Protein AF-A0A968Z0U0-F1 (afdb_monomer)

Structure (mmCIF, N/CA/C/O backbone):
data_AF-A0A968Z0U0-F1
#
_entry.id   AF-A0A968Z0U0-F1
#
loop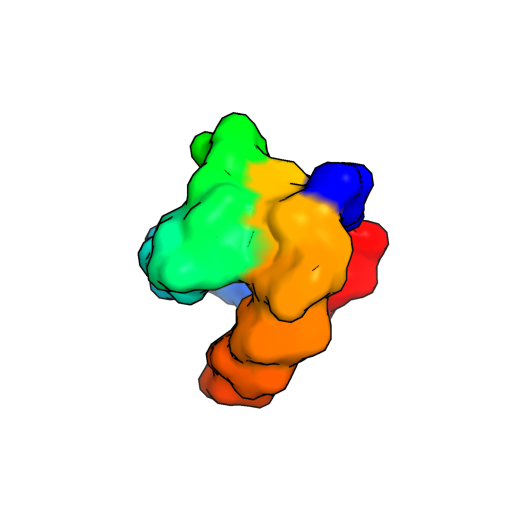_
_atom_site.group_PDB
_atom_site.id
_atom_site.type_symbol
_atom_site.label_atom_id
_atom_site.label_alt_id
_atom_site.label_comp_id
_atom_site.label_asym_id
_atom_site.label_entity_id
_atom_site.label_seq_id
_atom_site.pdbx_PDB_ins_code
_atom_site.Cartn_x
_atom_site.Cartn_y
_atom_site.Cartn_z
_atom_site.occupancy
_atom_site.B_iso_or_equiv
_atom_site.auth_seq_id
_atom_site.auth_comp_id
_atom_site.auth_asym_id
_atom_site.auth_atom_id
_atom_site.pdbx_PDB_model_num
ATOM 1 N N . MET A 1 1 ? -0.064 5.217 15.718 1.00 90.75 1 MET A N 1
ATOM 2 C CA . MET A 1 1 ? -0.139 5.247 14.246 1.00 90.75 1 MET A CA 1
ATOM 3 C C . MET A 1 1 ? 1.181 4.706 13.740 1.00 90.75 1 MET A C 1
ATOM 5 O O . MET A 1 1 ? 2.209 5.085 14.290 1.00 90.75 1 MET A O 1
ATOM 9 N N . ARG A 1 2 ? 1.152 3.823 12.746 1.00 96.94 2 ARG A N 1
ATOM 10 C CA . ARG A 1 2 ? 2.320 3.237 12.091 1.00 96.94 2 ARG A CA 1
ATOM 11 C C . ARG A 1 2 ? 2.312 3.698 10.638 1.00 96.94 2 ARG A C 1
ATOM 13 O O . ARG A 1 2 ? 1.283 3.590 9.978 1.00 96.94 2 ARG A O 1
ATOM 20 N N . GLN A 1 3 ? 3.429 4.241 10.168 1.00 97.56 3 GLN A N 1
ATOM 21 C CA . GLN A 1 3 ? 3.623 4.506 8.747 1.00 97.56 3 GLN A CA 1
ATOM 22 C C . GLN A 1 3 ? 4.050 3.208 8.060 1.00 97.56 3 GLN A C 1
ATOM 24 O O . GLN A 1 3 ? 4.924 2.510 8.575 1.00 97.56 3 GLN A O 1
ATOM 29 N N . LEU A 1 4 ? 3.423 2.902 6.930 1.00 97.56 4 LEU A N 1
ATOM 30 C CA . LEU A 1 4 ? 3.769 1.792 6.05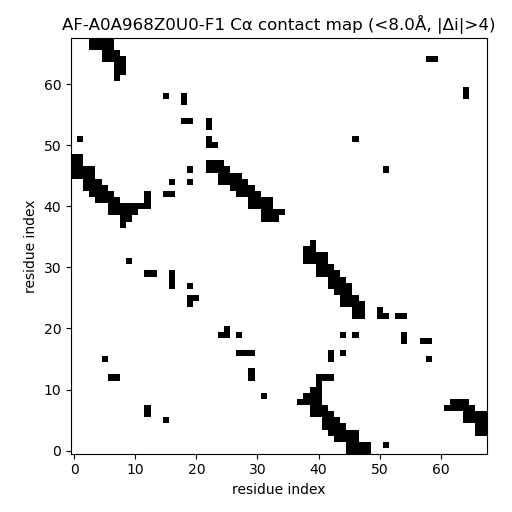2 1.00 97.56 4 LEU A CA 1
ATOM 31 C C . LEU A 1 4 ? 4.158 2.357 4.688 1.00 97.56 4 LEU A C 1
ATOM 33 O O . LEU A 1 4 ? 3.451 3.219 4.156 1.00 97.56 4 LEU A O 1
ATOM 37 N N . LEU A 1 5 ? 5.275 1.876 4.148 1.00 97.56 5 LEU A N 1
ATOM 38 C CA . LEU A 1 5 ? 5.667 2.082 2.762 1.00 97.56 5 LEU A CA 1
ATOM 39 C C . LEU A 1 5 ? 5.450 0.758 2.035 1.00 97.56 5 LEU A C 1
ATOM 41 O O . LEU A 1 5 ? 5.998 -0.271 2.422 1.00 97.56 5 LEU A O 1
ATOM 45 N N . ILE A 1 6 ? 4.604 0.784 1.015 1.00 97.25 6 ILE A N 1
ATOM 46 C CA . ILE A 1 6 ? 4.136 -0.406 0.314 1.00 97.25 6 ILE A CA 1
ATOM 47 C C . ILE A 1 6 ? 4.438 -0.204 -1.162 1.00 97.25 6 ILE A C 1
ATOM 49 O O . ILE A 1 6 ? 3.877 0.688 -1.792 1.00 97.25 6 ILE A O 1
ATOM 53 N N . GLN A 1 7 ? 5.328 -1.013 -1.714 1.00 96.81 7 GLN A N 1
ATOM 54 C CA . GLN A 1 7 ? 5.635 -1.018 -3.134 1.00 96.81 7 GLN A CA 1
ATOM 55 C C . GLN A 1 7 ? 4.905 -2.181 -3.806 1.00 96.81 7 GLN A C 1
ATOM 57 O O . GLN A 1 7 ? 4.986 -3.315 -3.340 1.00 96.81 7 GLN A O 1
ATOM 62 N N . VAL A 1 8 ? 4.234 -1.904 -4.918 1.00 96.31 8 VAL A N 1
ATOM 63 C CA . VAL A 1 8 ? 3.540 -2.896 -5.752 1.00 96.31 8 VAL A CA 1
ATOM 64 C C . VAL A 1 8 ? 3.818 -2.621 -7.232 1.00 96.31 8 VAL A C 1
ATOM 66 O O . VAL A 1 8 ? 4.264 -1.520 -7.570 1.00 96.31 8 VAL A O 1
ATOM 69 N N . PRO A 1 9 ? 3.572 -3.576 -8.144 1.00 96.06 9 PRO A N 1
ATOM 70 C CA . PRO A 1 9 ? 3.650 -3.308 -9.577 1.00 96.06 9 PRO A CA 1
ATOM 71 C C . PRO A 1 9 ? 2.759 -2.130 -9.989 1.00 96.06 9 PRO A C 1
ATOM 73 O O . PRO A 1 9 ? 1.681 -1.916 -9.422 1.00 96.06 9 PRO A O 1
ATOM 76 N N . ARG A 1 10 ? 3.200 -1.358 -10.989 1.00 95.81 10 ARG A N 1
ATOM 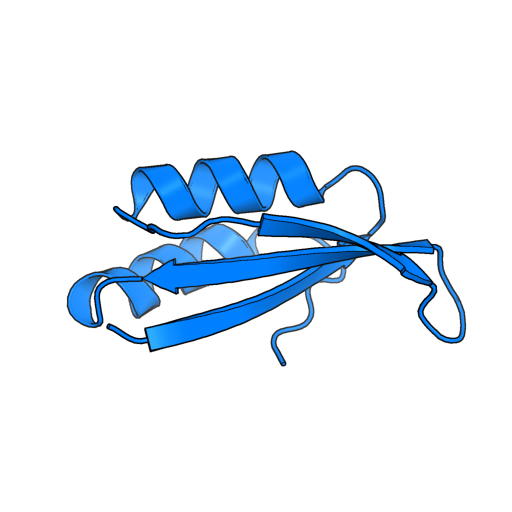77 C CA . ARG A 1 10 ? 2.448 -0.188 -11.459 1.00 95.81 10 ARG A CA 1
ATOM 78 C C . ARG A 1 10 ? 1.026 -0.574 -11.879 1.00 95.81 10 ARG A C 1
ATOM 80 O O . ARG A 1 10 ? 0.821 -1.551 -12.594 1.00 95.81 10 ARG A O 1
ATOM 87 N N . GLY A 1 11 ? 0.052 0.222 -11.449 1.00 95.00 11 GLY A N 1
ATOM 88 C CA . GLY A 1 11 ? -1.379 -0.005 -11.648 1.00 95.00 11 GLY A CA 1
ATOM 89 C C . GLY A 1 11 ? -2.076 -0.603 -10.423 1.00 95.00 11 GLY A C 1
ATOM 90 O O . GLY A 1 11 ? -3.289 -0.439 -10.283 1.00 95.00 11 GLY A O 1
ATOM 91 N N . GLN A 1 12 ? -1.333 -1.222 -9.499 1.00 95.81 12 GLN A N 1
ATOM 92 C CA . GLN A 1 12 ? -1.898 -1.831 -8.289 1.00 95.81 12 GLN A CA 1
ATOM 93 C C . GLN A 1 12 ? -1.948 -0.876 -7.084 1.00 95.81 12 GLN A C 1
ATOM 95 O O . GLN A 1 12 ? -2.614 -1.177 -6.091 1.00 95.81 12 GLN A O 1
ATOM 100 N N . GLY A 1 13 ?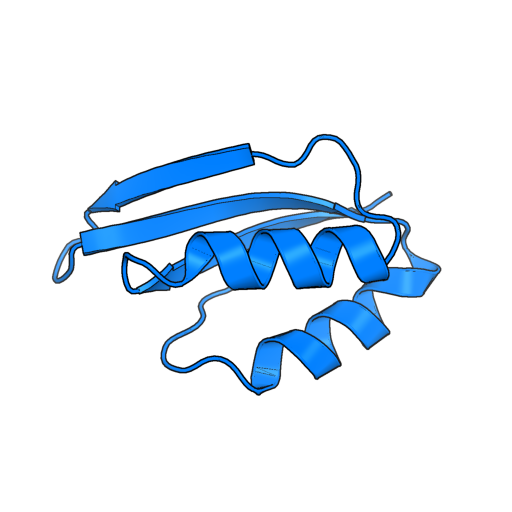 -1.315 0.304 -7.150 1.00 96.75 13 GLY A N 1
ATOM 101 C CA . GLY A 1 13 ? -1.296 1.256 -6.030 1.00 96.75 13 GLY A CA 1
ATOM 102 C C . GLY A 1 13 ? -2.693 1.704 -5.579 1.00 96.75 13 GLY A C 1
ATOM 103 O O . GLY A 1 13 ? -2.943 1.886 -4.387 1.00 96.75 13 GLY A O 1
ATOM 104 N N . SER A 1 14 ? -3.645 1.790 -6.511 1.00 96.94 14 SER A N 1
ATOM 105 C CA . SER A 1 14 ? -5.036 2.148 -6.209 1.00 96.94 14 SER A CA 1
ATOM 106 C C . SER A 1 14 ? -5.742 1.112 -5.320 1.00 96.94 14 SER A C 1
ATOM 108 O O . SER A 1 14 ? -6.510 1.487 -4.428 1.00 96.94 14 SER A O 1
ATOM 110 N N . GLN A 1 15 ? -5.438 -0.178 -5.498 1.00 97.44 15 GLN A N 1
ATOM 111 C CA . GLN A 1 15 ? -5.969 -1.262 -4.672 1.00 97.44 15 GLN A CA 1
ATOM 112 C C . GLN A 1 15 ? -5.396 -1.200 -3.252 1.00 97.44 15 GLN A C 1
ATOM 114 O O . GLN A 1 15 ? -6.150 -1.290 -2.283 1.00 97.44 15 GLN A O 1
ATOM 119 N N . VAL A 1 16 ? -4.092 -0.938 -3.114 1.00 97.62 16 VAL A N 1
ATOM 120 C CA . VAL A 1 16 ? -3.443 -0.724 -1.808 1.00 97.62 16 VAL A CA 1
ATOM 121 C C . VAL A 1 16 ? -4.068 0.467 -1.075 1.00 97.62 16 VAL A C 1
ATOM 123 O O . VAL A 1 16 ? -4.372 0.371 0.114 1.00 97.62 16 VAL A O 1
ATOM 126 N N . LEU A 1 17 ? -4.324 1.582 -1.772 1.00 97.94 17 LEU A N 1
ATOM 127 C CA . LEU A 1 17 ? -5.008 2.742 -1.190 1.00 97.94 17 LEU A CA 1
ATOM 128 C C . LEU A 1 17 ? -6.417 2.391 -0.693 1.00 97.94 17 LEU A C 1
ATOM 130 O O . LEU A 1 17 ? -6.827 2.867 0.368 1.00 97.94 17 LEU A O 1
ATOM 134 N N . ALA A 1 18 ? -7.169 1.582 -1.443 1.00 97.94 18 ALA A N 1
ATOM 135 C CA . ALA A 1 18 ? -8.507 1.150 -1.051 1.00 97.94 18 ALA A CA 1
ATOM 136 C C . ALA A 1 18 ? -8.476 0.275 0.213 1.00 97.94 18 ALA A C 1
ATOM 138 O O . ALA A 1 18 ? -9.222 0.548 1.156 1.00 97.94 18 ALA A O 1
ATOM 139 N N . LEU A 1 19 ? -7.568 -0.704 0.271 1.00 97.75 19 LEU A N 1
ATOM 140 C CA . LEU A 1 19 ? -7.359 -1.547 1.452 1.00 97.75 19 LEU A CA 1
ATOM 141 C C . LEU A 1 19 ? -6.932 -0.704 2.662 1.00 97.75 19 LEU A C 1
ATOM 143 O O . LEU A 1 19 ? -7.543 -0.783 3.728 1.00 97.75 19 LEU A O 1
ATOM 147 N N . ALA A 1 20 ? -5.966 0.203 2.491 1.00 97.62 20 ALA A N 1
ATOM 148 C CA . ALA A 1 20 ? -5.541 1.104 3.558 1.00 97.62 20 ALA A CA 1
ATOM 149 C C . ALA A 1 20 ? -6.710 1.949 4.099 1.00 97.62 20 ALA A C 1
ATOM 151 O O . ALA A 1 20 ? -6.840 2.093 5.314 1.00 97.62 20 ALA A O 1
ATOM 152 N N . LYS A 1 21 ? -7.609 2.456 3.238 1.00 98.00 21 LYS A N 1
ATOM 153 C CA . LYS A 1 21 ? -8.824 3.178 3.671 1.00 98.00 21 LYS A CA 1
ATOM 154 C C . LYS A 1 21 ? -9.771 2.298 4.490 1.00 98.00 21 LYS A C 1
ATOM 156 O O . LYS A 1 21 ? -10.274 2.763 5.513 1.00 98.00 21 LYS A O 1
ATOM 161 N N . GLN A 1 22 ? -9.997 1.046 4.085 1.00 98.00 22 GLN A N 1
ATOM 162 C CA . GLN A 1 22 ? -10.843 0.097 4.829 1.00 98.00 22 GLN A CA 1
ATOM 163 C C . GLN A 1 22 ? -10.305 -0.149 6.248 1.00 98.00 22 GLN A C 1
ATOM 165 O O . GLN A 1 22 ? -11.075 -0.194 7.208 1.00 98.00 22 GLN A O 1
ATOM 170 N N . HIS A 1 23 ? -8.980 -0.159 6.402 1.00 97.94 23 HIS A N 1
ATOM 171 C CA . HIS A 1 23 ? -8.282 -0.273 7.687 1.00 97.94 23 HIS A CA 1
ATOM 172 C C . HIS A 1 23 ? -8.064 1.069 8.409 1.00 97.94 23 HIS A C 1
ATOM 174 O O . HIS A 1 23 ? -7.229 1.186 9.310 1.00 97.94 23 HIS A O 1
ATOM 180 N N . ARG A 1 24 ? -8.853 2.097 8.064 1.00 97.75 24 ARG A N 1
ATOM 181 C CA . ARG A 1 24 ? -8.815 3.443 8.670 1.00 97.75 24 ARG A CA 1
ATOM 182 C C . ARG A 1 24 ? -7.460 4.143 8.521 1.00 97.75 24 ARG A C 1
ATOM 184 O O . ARG A 1 24 ? -7.077 4.945 9.375 1.00 97.75 24 ARG A O 1
ATOM 191 N N . GLY A 1 25 ? -6.735 3.827 7.456 1.00 97.00 25 GLY A N 1
ATOM 192 C CA . GLY A 1 25 ? -5.535 4.535 7.052 1.00 97.00 25 GLY A CA 1
ATOM 193 C C . GLY A 1 25 ? -5.843 5.991 6.699 1.00 97.00 25 GLY A C 1
ATOM 194 O O . GLY A 1 25 ? -6.888 6.310 6.132 1.00 97.00 25 GLY A O 1
ATOM 195 N N . ALA A 1 26 ? -4.916 6.875 7.043 1.00 97.00 26 ALA A N 1
ATOM 196 C CA . ALA A 1 26 ? -4.967 8.306 6.782 1.00 97.00 26 ALA A CA 1
ATOM 197 C C . ALA A 1 26 ? -3.665 8.770 6.117 1.00 97.00 26 ALA A C 1
ATOM 199 O O . ALA A 1 26 ? -2.685 8.022 6.080 1.00 97.00 26 ALA A O 1
ATOM 200 N N . ASN A 1 27 ? -3.656 10.008 5.610 1.00 97.12 27 ASN A N 1
ATOM 201 C CA . ASN A 1 27 ? -2.511 10.601 4.905 1.00 97.12 27 ASN A CA 1
ATOM 202 C C . ASN A 1 27 ? -1.960 9.641 3.844 1.00 97.12 27 ASN A C 1
ATOM 204 O O . ASN A 1 27 ? -0.804 9.220 3.904 1.00 97.12 27 ASN A O 1
ATOM 208 N N . LEU A 1 28 ? -2.862 9.222 2.956 1.00 97.75 28 LEU A N 1
ATOM 209 C CA . LEU A 1 28 ? -2.608 8.206 1.951 1.00 97.75 28 LEU A CA 1
ATOM 210 C C . LEU A 1 28 ? -2.084 8.868 0.680 1.00 97.75 28 LEU A C 1
ATOM 212 O O . LEU A 1 28 ? -2.757 9.735 0.120 1.00 97.75 28 LEU A O 1
ATOM 216 N N . THR A 1 29 ? -0.928 8.417 0.215 1.00 97.94 29 THR A N 1
ATOM 217 C CA . THR A 1 29 ? -0.283 8.932 -0.995 1.00 97.94 29 THR A CA 1
ATOM 218 C C . THR A 1 29 ? 0.130 7.765 -1.874 1.00 97.94 29 THR A C 1
ATOM 220 O O . THR A 1 29 ? 0.676 6.790 -1.368 1.00 97.94 29 THR A O 1
ATOM 223 N N . GLN A 1 30 ? -0.097 7.882 -3.180 1.00 97.75 30 GLN A N 1
ATOM 224 C CA . GLN A 1 30 ? 0.491 7.013 -4.197 1.00 97.75 30 GLN A CA 1
ATOM 225 C C . GLN A 1 30 ? 1.475 7.829 -5.032 1.00 97.75 30 GLN A C 1
ATOM 227 O O . GLN A 1 30 ? 1.184 8.966 -5.406 1.00 97.75 30 GLN A O 1
ATOM 232 N N . ILE A 1 31 ? 2.627 7.236 -5.322 1.00 97.50 31 ILE A N 1
ATOM 233 C CA . ILE A 1 31 ? 3.687 7.798 -6.151 1.00 97.50 31 ILE A CA 1
ATOM 234 C C . ILE A 1 31 ? 4.015 6.757 -7.217 1.00 97.50 31 ILE A C 1
ATOM 236 O O . ILE A 1 31 ? 4.413 5.643 -6.884 1.00 97.50 31 ILE A O 1
ATOM 240 N N . GLU A 1 32 ? 3.867 7.112 -8.491 1.00 96.81 32 GLU 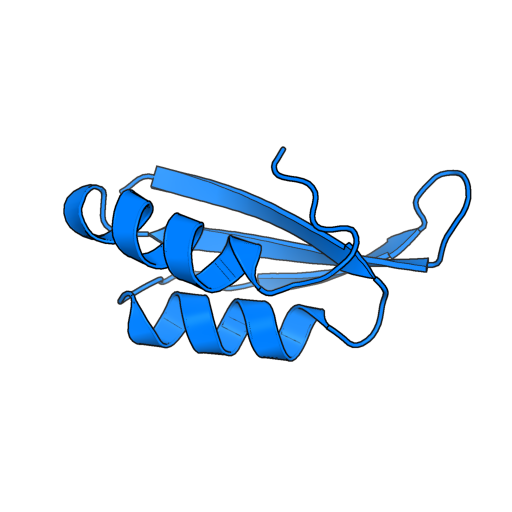A N 1
ATOM 241 C CA . GLU A 1 32 ? 4.413 6.288 -9.570 1.00 96.81 32 GLU A CA 1
ATOM 242 C C . GLU A 1 32 ? 5.942 6.404 -9.561 1.00 96.81 32 GLU A C 1
ATOM 244 O O . GLU A 1 32 ? 6.495 7.507 -9.537 1.00 96.81 32 GLU A O 1
ATOM 249 N N . ALA A 1 33 ? 6.638 5.272 -9.582 1.00 94.44 33 ALA A N 1
ATOM 250 C CA . ALA A 1 33 ? 8.088 5.208 -9.497 1.00 94.44 33 ALA A CA 1
ATOM 251 C C . ALA A 1 33 ? 8.661 4.120 -10.417 1.00 94.44 33 ALA A C 1
ATOM 253 O O . ALA A 1 33 ? 7.951 3.370 -11.090 1.00 94.44 33 ALA A O 1
ATOM 254 N N . LYS A 1 34 ? 9.990 4.039 -10.457 1.00 93.19 34 LYS A N 1
ATOM 255 C CA . LYS A 1 34 ? 10.715 2.926 -11.067 1.00 93.19 34 LYS A CA 1
ATOM 256 C C . LYS A 1 34 ? 11.591 2.278 -10.006 1.00 93.19 34 LYS A C 1
ATOM 258 O O . LYS A 1 34 ? 12.354 2.966 -9.332 1.00 93.19 34 LYS A O 1
ATOM 263 N N . SER A 1 35 ? 11.468 0.968 -9.872 1.00 86.31 35 SER A N 1
ATOM 264 C CA . SER A 1 35 ? 12.493 0.133 -9.255 1.00 86.31 35 SER A CA 1
ATOM 265 C C . SER A 1 35 ? 13.617 -0.121 -10.278 1.00 86.31 35 SER A C 1
ATOM 267 O O . SER A 1 35 ? 13.458 0.247 -11.445 1.00 86.31 35 SER A O 1
ATOM 269 N N . PRO A 1 36 ? 14.755 -0.720 -9.885 1.00 86.06 36 PRO A N 1
ATOM 270 C CA . PRO A 1 36 ? 15.839 -1.017 -10.823 1.00 86.06 36 PRO A CA 1
ATOM 271 C C . PRO A 1 36 ? 15.408 -1.840 -12.047 1.00 86.06 36 PRO A C 1
ATOM 273 O O . PRO A 1 36 ? 15.997 -1.673 -13.111 1.00 86.06 36 PRO A O 1
ATOM 276 N N . GLU A 1 37 ? 14.382 -2.684 -11.906 1.00 83.94 37 GLU A N 1
ATOM 277 C CA . GLU A 1 37 ? 13.945 -3.614 -12.957 1.00 83.94 37 GLU A CA 1
ATOM 278 C C . GLU A 1 37 ? 12.572 -3.247 -13.546 1.00 83.94 37 GLU A C 1
ATOM 280 O O . GLU A 1 37 ? 12.382 -3.361 -14.753 1.00 83.94 37 GLU A O 1
ATOM 285 N N . ASP A 1 38 ? 11.657 -2.692 -12.739 1.00 89.69 38 ASP A N 1
ATOM 286 C CA . ASP A 1 38 ? 10.253 -2.501 -13.133 1.00 89.69 38 ASP A CA 1
ATOM 287 C C . ASP A 1 38 ? 9.671 -1.129 -12.780 1.00 89.69 38 ASP A C 1
ATOM 289 O O . ASP A 1 38 ? 10.078 -0.476 -11.813 1.00 89.69 38 ASP A O 1
ATOM 293 N N . ALA A 1 39 ? 8.633 -0.725 -13.519 1.00 95.12 39 ALA A N 1
ATOM 294 C CA . ALA A 1 39 ? 7.752 0.368 -13.118 1.00 95.12 39 ALA A CA 1
ATOM 295 C C . ALA A 1 39 ? 6.848 -0.077 -11.954 1.00 95.12 39 ALA A C 1
ATOM 297 O O . ALA A 1 39 ? 6.180 -1.109 -12.029 1.00 95.12 39 ALA A O 1
ATOM 298 N N . VAL A 1 40 ? 6.800 0.722 -10.892 1.00 96.75 40 VAL A N 1
ATOM 299 C CA . VAL A 1 40 ? 6.124 0.380 -9.633 1.00 96.75 40 VAL A CA 1
ATOM 300 C C . VAL A 1 40 ? 5.260 1.535 -9.144 1.00 96.75 40 VAL A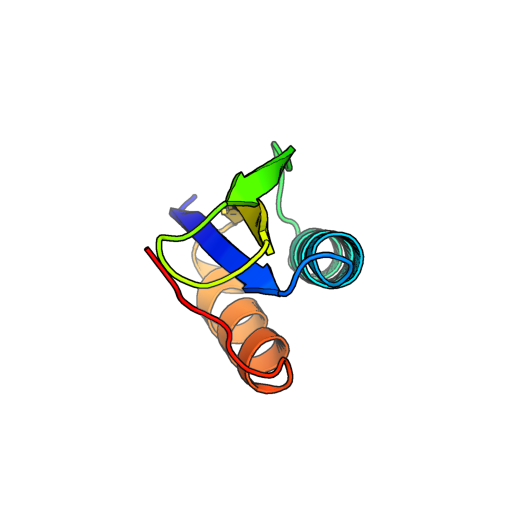 C 1
ATOM 302 O O . VAL A 1 40 ? 5.500 2.690 -9.490 1.00 96.75 40 VAL A O 1
ATOM 305 N N . ASP A 1 41 ? 4.286 1.227 -8.297 1.00 97.44 41 ASP A N 1
ATOM 306 C CA . ASP A 1 41 ? 3.605 2.210 -7.461 1.00 97.44 41 ASP A CA 1
ATOM 307 C C . ASP A 1 41 ? 4.122 2.088 -6.025 1.00 97.44 41 ASP A C 1
ATOM 309 O O . ASP A 1 41 ? 4.143 0.997 -5.453 1.00 97.44 41 ASP A O 1
ATOM 313 N N . LEU A 1 42 ? 4.508 3.212 -5.425 1.00 97.25 42 LEU A N 1
ATOM 314 C CA . LEU A 1 42 ? 4.804 3.317 -4.001 1.00 97.25 42 LEU A CA 1
ATOM 315 C C . LEU A 1 42 ? 3.620 3.970 -3.289 1.00 97.25 42 LEU A C 1
ATOM 317 O O . LEU A 1 42 ? 3.247 5.103 -3.594 1.00 97.25 42 LEU A O 1
ATOM 321 N N . VAL A 1 43 ? 3.062 3.277 -2.305 1.00 97.94 43 VAL A N 1
ATOM 322 C CA . VAL A 1 43 ? 2.006 3.784 -1.435 1.00 97.94 43 VAL A CA 1
ATOM 323 C C . VAL A 1 43 ? 2.558 4.052 -0.046 1.00 97.94 43 VAL A C 1
ATOM 325 O O . VAL A 1 43 ? 3.197 3.200 0.566 1.00 97.94 43 VAL A O 1
ATOM 328 N N . ILE A 1 44 ? 2.283 5.248 0.463 1.00 98.12 44 ILE A N 1
ATOM 329 C CA . ILE A 1 44 ? 2.601 5.651 1.830 1.00 98.12 44 ILE A CA 1
ATOM 330 C C . ILE A 1 44 ? 1.281 5.801 2.576 1.00 98.12 44 ILE A C 1
ATOM 332 O O . ILE A 1 44 ? 0.406 6.557 2.147 1.00 98.12 44 ILE A O 1
ATOM 336 N N . ALA A 1 45 ? 1.134 5.084 3.688 1.00 97.75 45 ALA A N 1
ATOM 337 C CA . ALA A 1 45 ? -0.082 5.097 4.491 1.00 97.75 45 ALA A CA 1
ATOM 338 C C . ALA A 1 45 ? 0.226 5.211 5.985 1.00 97.75 45 ALA A C 1
ATOM 340 O O . ALA A 1 45 ? 1.120 4.541 6.497 1.00 97.75 45 ALA A O 1
ATOM 341 N N . HIS A 1 46 ? -0.552 6.022 6.705 1.00 98.25 46 HIS A N 1
ATOM 342 C CA . HIS A 1 46 ? -0.513 6.077 8.165 1.00 98.25 46 HIS A CA 1
ATOM 343 C C . HIS A 1 46 ? -1.700 5.313 8.735 1.00 98.25 46 HIS A C 1
ATOM 345 O O . HIS A 1 46 ? -2.844 5.740 8.600 1.00 98.25 46 HIS A O 1
ATOM 351 N N . VAL A 1 47 ? -1.434 4.195 9.401 1.00 97.81 47 VAL A N 1
ATOM 352 C CA . VAL A 1 47 ? -2.463 3.241 9.826 1.00 97.81 47 VAL A CA 1
ATOM 353 C C . VAL A 1 47 ? -2.510 3.168 11.357 1.00 97.81 47 VAL A C 1
ATOM 355 O O . VAL A 1 47 ? -1.463 3.202 12.015 1.00 97.81 47 VAL A O 1
ATOM 358 N N . PRO A 1 48 ? -3.694 3.100 11.992 1.00 98.19 48 PRO A N 1
ATOM 359 C CA . PRO A 1 48 ? -3.791 2.848 13.428 1.00 98.19 48 PRO A CA 1
ATOM 360 C C . PRO A 1 48 ? -3.110 1.527 13.795 1.00 98.19 48 PRO A C 1
ATOM 362 O O . PRO A 1 48 ? -3.352 0.528 13.135 1.00 98.19 48 PRO A O 1
ATOM 365 N N . ASN A 1 49 ? -2.318 1.487 14.874 1.00 97.69 49 ASN A N 1
ATOM 366 C CA . ASN A 1 49 ? -1.518 0.298 15.224 1.00 97.69 49 ASN A CA 1
ATOM 367 C C . ASN A 1 49 ? -2.367 -0.988 15.285 1.00 97.69 49 ASN A C 1
ATOM 369 O O . ASN A 1 49 ? -1.974 -2.005 14.738 1.00 97.69 49 ASN A O 1
ATOM 373 N N . ARG A 1 50 ? -3.576 -0.907 15.858 1.00 97.81 50 ARG A N 1
ATOM 374 C CA . ARG A 1 50 ? -4.543 -2.020 15.959 1.00 97.81 50 ARG A CA 1
ATOM 375 C C . ARG A 1 50 ? -5.123 -2.523 14.626 1.00 97.81 50 ARG A C 1
ATOM 377 O O . ARG A 1 50 ? -5.891 -3.470 14.630 1.00 97.81 50 ARG A O 1
ATOM 384 N N . GLN A 1 51 ? -4.892 -1.805 13.531 1.00 98.12 51 GLN A N 1
ATOM 385 C CA . GLN A 1 51 ? -5.371 -2.139 12.187 1.00 98.12 51 GLN A CA 1
ATOM 386 C C . GLN A 1 51 ? -4.227 -2.589 11.273 1.00 98.12 51 GLN A C 1
ATOM 388 O O . GLN A 1 51 ? -4.490 -2.977 10.142 1.00 98.12 51 GLN A O 1
ATOM 393 N N . VAL A 1 52 ? -2.973 -2.517 11.741 1.00 97.00 52 VAL A N 1
ATOM 394 C CA . VAL A 1 52 ? -1.801 -2.870 10.931 1.00 97.00 52 VAL A CA 1
ATOM 395 C C . VAL A 1 52 ? -1.854 -4.340 10.545 1.00 97.00 52 VAL A C 1
ATOM 397 O O . VAL A 1 52 ? -1.776 -4.619 9.362 1.00 97.00 52 VAL A O 1
ATOM 400 N N . GLU A 1 53 ? -2.051 -5.248 11.503 1.00 97.50 53 GLU A N 1
ATOM 401 C CA . GLU A 1 53 ? -2.106 -6.695 11.233 1.00 97.50 53 GLU A CA 1
ATOM 402 C C . GLU A 1 53 ? -3.177 -7.031 10.192 1.00 97.50 53 GLU A C 1
ATOM 404 O O . GLU A 1 53 ? -2.848 -7.553 9.137 1.00 97.50 53 GLU A O 1
ATOM 409 N N . GLY A 1 54 ? -4.423 -6.589 10.399 1.00 97.62 54 GLY A N 1
ATOM 410 C CA . GLY A 1 54 ? -5.491 -6.851 9.429 1.00 97.62 54 GLY A CA 1
ATOM 411 C C . GLY A 1 54 ? -5.236 -6.254 8.038 1.00 97.62 54 GLY A C 1
ATOM 412 O O . GLY A 1 54 ? -5.660 -6.832 7.043 1.00 97.62 54 GLY A O 1
ATOM 413 N N . LEU A 1 55 ? -4.538 -5.114 7.947 1.00 97.56 55 LEU A N 1
ATOM 414 C CA . LEU A 1 55 ? -4.131 -4.568 6.652 1.00 97.56 55 LEU A CA 1
ATOM 415 C C . LEU A 1 55 ? -3.033 -5.419 6.005 1.00 97.56 55 LEU A C 1
ATOM 417 O O . LEU A 1 55 ? -3.076 -5.613 4.796 1.00 97.56 55 LEU A O 1
ATOM 421 N N . LEU A 1 56 ? -2.054 -5.896 6.779 1.00 96.75 56 LEU A N 1
ATOM 422 C CA . LEU A 1 56 ? -0.994 -6.764 6.268 1.00 96.75 56 LEU A CA 1
ATOM 423 C C . LEU A 1 56 ? -1.587 -8.062 5.711 1.00 96.75 56 LEU A C 1
ATOM 425 O O . LEU A 1 56 ? -1.299 -8.382 4.563 1.00 96.75 56 LEU A O 1
ATOM 429 N N . ASP A 1 57 ? -2.502 -8.701 6.444 1.00 97.25 57 ASP A N 1
ATOM 430 C CA . ASP A 1 57 ? -3.213 -9.905 5.992 1.00 97.25 57 ASP A CA 1
ATOM 431 C C . ASP A 1 57 ? -3.950 -9.663 4.660 1.00 97.25 57 ASP A C 1
ATOM 433 O O . ASP A 1 57 ? -3.922 -10.486 3.747 1.00 97.25 57 ASP A O 1
ATOM 437 N N . ALA A 1 58 ? -4.596 -8.501 4.507 1.00 96.19 58 ALA A N 1
ATOM 438 C CA . ALA A 1 58 ? -5.284 -8.150 3.266 1.00 96.19 58 ALA A CA 1
ATOM 439 C C . ALA A 1 58 ? -4.311 -7.917 2.092 1.00 96.19 58 ALA A C 1
ATOM 441 O O . ALA A 1 58 ? -4.630 -8.238 0.942 1.00 96.19 58 ALA A O 1
ATOM 442 N N . LEU A 1 59 ? -3.130 -7.357 2.369 1.00 96.00 59 LEU A N 1
ATOM 443 C CA . LEU A 1 59 ? -2.097 -7.055 1.377 1.00 96.00 59 LEU A CA 1
ATOM 444 C C . LEU A 1 59 ? -1.360 -8.301 0.871 1.00 96.00 59 LEU A C 1
ATOM 446 O O . LEU A 1 59 ? -0.875 -8.267 -0.257 1.00 96.00 59 LEU A O 1
ATOM 450 N N . GLU A 1 60 ? -1.322 -9.399 1.632 1.00 92.12 60 GLU A N 1
ATOM 451 C CA . GLU A 1 60 ? -0.722 -10.676 1.197 1.00 92.12 60 GLU A CA 1
ATOM 452 C C . GLU A 1 60 ? -1.367 -11.248 -0.076 1.00 92.12 60 GLU A C 1
ATOM 454 O O . GLU A 1 60 ? -0.767 -12.060 -0.777 1.00 92.12 60 GLU A O 1
ATOM 459 N N . THR A 1 61 ? -2.577 -10.799 -0.419 1.00 90.81 61 THR A N 1
ATOM 4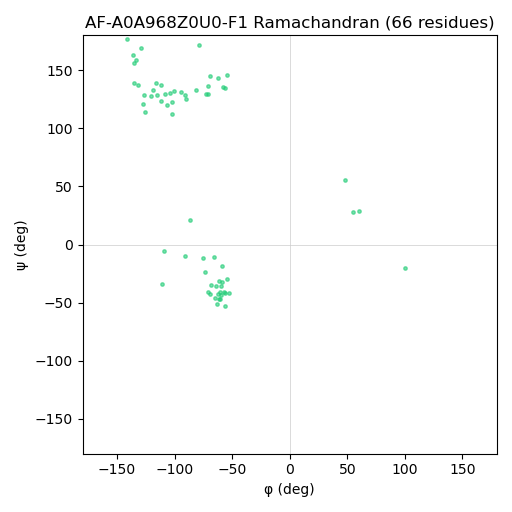60 C CA . T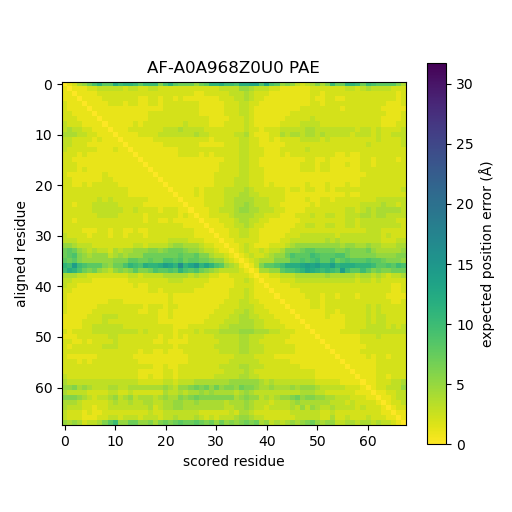HR A 1 61 ? -3.266 -11.190 -1.656 1.00 90.81 61 THR A CA 1
ATOM 461 C C . THR A 1 61 ? -2.708 -10.520 -2.918 1.00 90.81 61 THR A C 1
ATOM 463 O O . THR A 1 61 ? -3.070 -10.920 -4.027 1.00 90.81 61 THR A O 1
ATOM 466 N N . LEU A 1 62 ? -1.846 -9.504 -2.778 1.00 92.81 62 LEU A N 1
ATOM 467 C CA . LEU A 1 62 ? -1.281 -8.751 -3.897 1.00 92.81 62 LEU A CA 1
ATOM 468 C C . LEU A 1 62 ? 0.040 -9.370 -4.384 1.00 92.81 62 LEU A C 1
ATOM 470 O O . LEU A 1 62 ? 0.954 -9.570 -3.580 1.00 92.81 62 LEU A O 1
ATOM 474 N N . PRO A 1 63 ? 0.190 -9.629 -5.695 1.00 89.25 63 PRO A N 1
ATOM 475 C CA . PRO A 1 63 ? 1.428 -10.169 -6.243 1.00 89.25 63 PRO A CA 1
ATOM 476 C C . PRO A 1 63 ? 2.569 -9.144 -6.184 1.00 89.25 63 PRO A C 1
ATOM 478 O O . PRO A 1 63 ? 2.360 -7.944 -6.374 1.00 89.25 63 PRO A O 1
ATOM 481 N N . ASP A 1 64 ? 3.788 -9.641 -5.957 1.00 91.25 64 ASP A N 1
ATOM 482 C CA . ASP A 1 64 ? 5.048 -8.879 -5.985 1.00 91.25 64 ASP A CA 1
ATOM 483 C C . ASP A 1 64 ? 5.086 -7.646 -5.061 1.00 91.25 64 ASP A C 1
ATOM 485 O O . ASP A 1 64 ? 5.801 -6.665 -5.306 1.00 91.25 64 ASP A O 1
ATOM 489 N N . LEU A 1 65 ? 4.321 -7.702 -3.968 1.00 93.94 65 LEU A N 1
ATOM 490 C CA . LEU A 1 65 ? 4.302 -6.678 -2.934 1.00 93.94 65 LEU A CA 1
ATOM 491 C C . LEU A 1 65 ? 5.604 -6.678 -2.118 1.00 93.94 65 LEU A C 1
ATOM 493 O O . LEU A 1 65 ? 6.101 -7.717 -1.685 1.00 93.94 65 LEU A O 1
ATOM 497 N N . ARG A 1 66 ? 6.135 -5.480 -1.851 1.00 94.44 66 ARG A N 1
ATOM 498 C CA . ARG A 1 66 ? 7.269 -5.251 -0.946 1.00 94.44 66 ARG A CA 1
ATOM 499 C C . ARG A 1 66 ? 6.917 -4.205 0.107 1.00 94.44 66 ARG A C 1
ATOM 501 O O . ARG A 1 66 ? 6.475 -3.108 -0.227 1.00 94.44 66 ARG A O 1
ATOM 508 N N . LEU A 1 67 ? 7.151 -4.535 1.374 1.00 93.81 67 LEU A N 1
ATOM 509 C CA . LEU A 1 67 ? 7.063 -3.598 2.496 1.00 93.81 67 LEU A CA 1
ATOM 510 C C . LEU A 1 67 ? 8.455 -3.021 2.775 1.00 93.81 67 LEU A C 1
ATOM 512 O O . LEU A 1 67 ? 9.417 -3.788 2.857 1.00 93.81 67 LEU A O 1
ATOM 516 N N . LEU A 1 68 ? 8.553 -1.695 2.899 1.00 89.25 68 LEU A N 1
ATOM 517 C CA . LEU A 1 68 ? 9.802 -0.959 3.151 1.00 89.25 68 LEU A CA 1
ATOM 518 C C . LEU A 1 68 ? 9.820 -0.318 4.546 1.00 89.25 68 LEU A C 1
ATOM 520 O O . LEU A 1 68 ? 8.749 0.141 5.015 1.00 89.25 68 LEU A O 1
#

Foldseek 3Di:
DDKKKKKAAPPCLVVLQVLCVVQVWPPWDWDFDDDPVHTIIIIITDGDPVSVVVSVVVCVPGPPMDID

Solvent-accessible surface area (backbone atoms only — not comparable to full-atom values): 3761 Å² total; per-residue (Å²): 109,40,79,45,36,40,36,27,48,57,84,46,37,65,57,53,54,51,52,38,48,76,40,61,32,40,84,71,46,78,41,84,47,71,56,101,88,45,61,22,14,39,29,39,34,35,24,42,63,94,29,44,63,66,42,50,64,60,50,70,77,48,73,81,61,42,80,102

Secondary structure (DSSP, 8-state):
-EEEEEEEETT-HHHHHHHHHHTT-EEEEEEEEE-SSSEEEEEEEEE-HHHHHHHHHHHTTSTT-EE-

pLDDT: mean 95.73, std 3.21, range [83.94, 98.25]

Mean predicted aligned error: 2.5 Å

Nearest PDB structures (foldseek):
  1vfj-assembly1_C  TM=7.909E-01  e=4.422E-03  Thermus thermophilus
  1ul3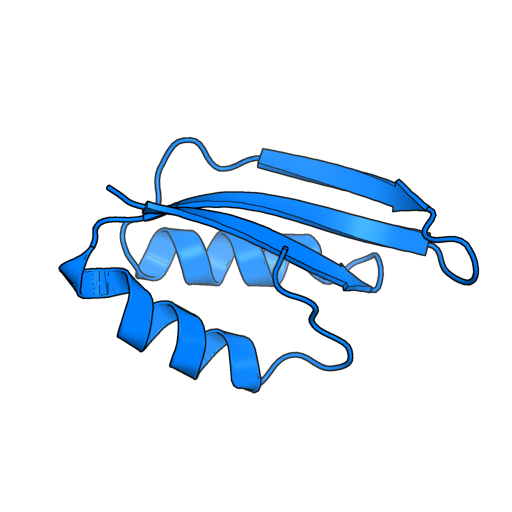-assembly1_B  TM=8.191E-01  e=7.973E-03  Synechocystis sp.
  6yc7-assembly1_F  TM=7.373E-01  e=5.382E-03  Corynebacterium glutamicum
  7egl-assembly1_B  TM=7.049E-01  e=5.041E-03  Synechocystis sp. PCC 6803 substr. Kazusa
  1v9o-assembly1_C  TM=7.134E-01  e=1.181E-02  Thermus thermophilus

Radius of gyration: 11.03 Å; Cα contacts (8 Å, |Δi|>4): 135; chains: 1; bounding box: 27×22×29 Å

Sequence (68 aa):
MRQLLIQVPRGQGSQVLALAKQHRGANLTQIEAKSPEDAVDLVIAHVPNRQVEGLLDALETLPDLRLL